Protein AF-X6D6F2-F1 (afdb_monomer_lite)

Foldseek 3Di:
DDPPPPVQDPLNVQLVVLLLVQLVVVCVVPVVFWDWDDDDVDIDIDGDDPVVSSVVSNVCSVVPHD

pLDDT: mean 86.44, std 16.84, range [40.5, 98.06]

Radius of gyration: 13.58 Å; chains: 1; bounding box: 33×29×31 Å

Sequence (66 aa):
MGASEMKARPLEVKAITGVIEELERQAAENPSKLKVRRDGDKIIVDGEIDVDALVMVVVGSMAGGP

Structure (mmCIF, N/CA/C/O backbone):
data_AF-X6D6F2-F1
#
_entry.id   AF-X6D6F2-F1
#
loop_
_atom_site.group_PDB
_atom_site.id
_atom_site.type_symbol
_atom_site.label_atom_id
_atom_site.label_alt_id
_atom_site.label_comp_id
_atom_site.label_asym_id
_atom_site.label_entity_id
_atom_site.label_seq_id
_atom_site.pdbx_PDB_ins_code
_atom_site.Cartn_x
_atom_site.Cartn_y
_atom_site.Cartn_z
_atom_site.occupancy
_atom_site.B_iso_or_equiv
_atom_site.auth_seq_id
_atom_site.auth_comp_id
_atom_site.auth_asym_id
_atom_site.auth_atom_id
_atom_site.pdbx_PDB_model_num
ATOM 1 N N . MET A 1 1 ? 25.849 -23.238 0.016 1.00 40.50 1 MET A N 1
ATOM 2 C CA . MET A 1 1 ? 24.664 -22.354 -0.018 1.00 40.50 1 MET A CA 1
ATOM 3 C C . MET A 1 1 ? 24.920 -21.388 -1.167 1.00 40.50 1 MET A C 1
ATOM 5 O O . MET A 1 1 ? 25.747 -20.514 -1.019 1.00 40.50 1 MET A O 1
ATOM 9 N N . GLY A 1 2 ? 24.594 -21.721 -2.413 1.00 41.53 2 GLY A N 1
ATOM 10 C CA . GLY A 1 2 ? 23.241 -21.812 -2.960 1.00 41.53 2 GLY A CA 1
ATOM 11 C C . GLY A 1 2 ? 23.050 -20.577 -3.844 1.00 41.53 2 GLY A C 1
ATOM 12 O O . GLY A 1 2 ? 22.721 -19.515 -3.338 1.00 41.53 2 GLY A O 1
ATOM 13 N N . ALA A 1 3 ? 23.377 -20.703 -5.131 1.00 46.47 3 ALA A N 1
ATOM 14 C CA . ALA A 1 3 ? 23.394 -19.631 -6.125 1.00 46.47 3 ALA A CA 1
ATOM 15 C C . ALA A 1 3 ? 21.985 -19.064 -6.403 1.00 46.47 3 ALA A C 1
ATOM 17 O O . ALA A 1 3 ? 21.328 -19.451 -7.366 1.00 46.47 3 ALA A O 1
ATOM 18 N N . SER A 1 4 ? 21.492 -18.173 -5.544 1.00 44.53 4 SER A N 1
ATOM 19 C CA . SER A 1 4 ? 20.192 -17.505 -5.717 1.00 44.53 4 SER A CA 1
ATOM 20 C C . SER A 1 4 ? 20.189 -16.054 -5.243 1.00 44.53 4 SER A C 1
ATOM 22 O O . SER A 1 4 ? 19.163 -15.543 -4.813 1.00 44.53 4 SER A O 1
ATOM 24 N N . GLU A 1 5 ? 21.290 -15.328 -5.443 1.00 50.66 5 GLU A N 1
ATOM 25 C CA . GLU A 1 5 ? 21.154 -13.905 -5.776 1.00 50.66 5 GLU A CA 1
ATOM 26 C C . GLU A 1 5 ? 20.675 -13.824 -7.229 1.00 50.66 5 GLU A C 1
ATOM 28 O O . GLU A 1 5 ? 21.409 -13.513 -8.169 1.00 50.66 5 GLU A O 1
ATOM 33 N N . MET A 1 6 ? 19.423 -14.229 -7.432 1.00 50.56 6 MET A N 1
ATOM 34 C CA . MET A 1 6 ? 18.704 -13.991 -8.666 1.00 50.56 6 MET A CA 1
ATOM 35 C C . MET A 1 6 ? 18.632 -12.471 -8.773 1.00 50.56 6 MET A C 1
ATOM 37 O O . MET A 1 6 ? 17.916 -11.842 -8.000 1.00 50.56 6 MET A O 1
ATOM 41 N N . LYS A 1 7 ? 19.451 -11.867 -9.644 1.00 54.47 7 LYS A N 1
ATOM 42 C CA . LYS A 1 7 ? 19.357 -10.442 -9.969 1.00 54.47 7 LYS A CA 1
ATOM 43 C C . LYS A 1 7 ? 17.921 -10.184 -10.409 1.00 54.47 7 LYS A C 1
ATOM 45 O O . LYS A 1 7 ? 17.593 -10.448 -11.565 1.00 54.47 7 LYS A O 1
ATOM 50 N N . ALA A 1 8 ? 17.072 -9.745 -9.482 1.00 59.25 8 ALA A N 1
ATOM 51 C CA . ALA A 1 8 ? 15.703 -9.380 -9.786 1.00 59.25 8 ALA A CA 1
ATOM 52 C C . ALA A 1 8 ? 15.770 -8.395 -10.949 1.00 59.25 8 ALA A C 1
ATOM 54 O O . ALA A 1 8 ? 16.569 -7.447 -10.938 1.00 59.25 8 ALA A O 1
ATOM 55 N N . ARG A 1 9 ? 15.019 -8.680 -12.012 1.00 73.19 9 ARG A N 1
ATOM 56 C CA . ARG A 1 9 ? 15.043 -7.813 -13.189 1.00 73.19 9 ARG A CA 1
ATOM 57 C C . ARG A 1 9 ? 14.586 -6.422 -12.734 1.00 73.19 9 ARG A C 1
ATOM 59 O O . ARG A 1 9 ? 13.714 -6.346 -11.871 1.00 73.19 9 ARG A O 1
ATOM 66 N N . PRO A 1 10 ? 15.114 -5.317 -13.289 1.00 83.75 10 PRO A N 1
ATOM 67 C CA . PRO A 1 10 ? 14.757 -3.966 -12.837 1.00 83.75 10 PRO A CA 1
ATOM 68 C C . PRO A 1 10 ? 13.241 -3.720 -12.741 1.00 83.75 10 PRO A C 1
ATOM 70 O O . PRO A 1 10 ? 12.781 -3.000 -11.864 1.00 83.75 10 PRO A O 1
ATOM 73 N N . LEU A 1 11 ? 12.465 -4.378 -13.607 1.00 86.62 11 LEU A N 1
ATOM 74 C CA . LEU A 1 11 ? 11.005 -4.363 -13.589 1.00 86.62 11 LEU A CA 1
ATOM 75 C C . LEU A 1 11 ? 10.389 -5.076 -12.374 1.00 86.62 11 LEU A C 1
ATOM 77 O O . LEU A 1 11 ? 9.435 -4.575 -11.792 1.00 86.62 11 LEU A O 1
ATOM 81 N N . GLU A 1 12 ? 10.932 -6.230 -11.986 1.00 87.00 12 GLU A N 1
ATOM 82 C CA . GLU A 1 12 ? 10.477 -6.983 -10.810 1.00 87.00 12 GLU A CA 1
ATOM 83 C C . GLU A 1 12 ? 10.751 -6.188 -9.534 1.00 87.00 12 GLU A C 1
ATOM 85 O O . GLU A 1 12 ? 9.879 -6.100 -8.679 1.00 87.00 12 GLU A O 1
ATOM 90 N N . VAL A 1 13 ? 11.916 -5.535 -9.443 1.00 90.06 13 VAL A N 1
ATOM 91 C CA . VAL A 1 13 ? 12.241 -4.640 -8.321 1.00 90.06 13 VAL A CA 1
ATOM 92 C C . VAL A 1 13 ? 11.248 -3.482 -8.249 1.00 90.06 13 VAL A C 1
ATOM 94 O O . VAL A 1 13 ? 10.699 -3.233 -7.183 1.00 90.06 13 VAL A O 1
ATOM 97 N N . LYS A 1 14 ? 10.956 -2.821 -9.379 1.00 90.00 14 LYS A N 1
ATOM 98 C CA . LYS A 1 14 ? 9.958 -1.741 -9.433 1.00 90.00 14 LYS A CA 1
ATOM 99 C C . LYS A 1 14 ? 8.568 -2.204 -8.992 1.00 90.00 14 LYS A C 1
ATOM 101 O O . LYS A 1 14 ? 7.939 -1.526 -8.188 1.00 90.00 14 LYS A O 1
ATOM 106 N N . ALA A 1 15 ? 8.108 -3.355 -9.482 1.00 92.06 15 ALA A N 1
ATOM 107 C CA . ALA A 1 15 ? 6.804 -3.898 -9.110 1.00 92.06 15 ALA A CA 1
ATOM 108 C C . ALA A 1 15 ? 6.740 -4.268 -7.619 1.00 92.06 15 ALA A C 1
ATOM 110 O O . ALA A 1 15 ? 5.748 -3.968 -6.962 1.00 92.06 15 ALA A O 1
ATOM 111 N N . ILE A 1 16 ? 7.802 -4.871 -7.071 1.00 93.19 16 ILE A N 1
ATOM 112 C CA . ILE A 1 16 ? 7.900 -5.170 -5.636 1.00 93.19 16 ILE A CA 1
ATOM 113 C C . ILE A 1 16 ? 7.846 -3.874 -4.826 1.00 93.19 16 ILE A C 1
ATOM 115 O O . ILE A 1 16 ? 7.041 -3.777 -3.906 1.00 93.19 16 ILE A O 1
ATOM 119 N N . THR A 1 17 ? 8.649 -2.867 -5.179 1.00 92.50 17 THR A N 1
ATOM 120 C CA . THR A 1 17 ? 8.639 -1.565 -4.499 1.00 92.50 17 THR A CA 1
ATOM 121 C C . THR A 1 17 ? 7.252 -0.929 -4.534 1.00 92.50 17 THR A C 1
ATOM 123 O O . THR A 1 17 ? 6.743 -0.572 -3.477 1.00 92.50 17 THR A O 1
ATOM 126 N N . GLY A 1 18 ? 6.599 -0.883 -5.699 1.00 94.50 18 GLY A N 1
ATOM 127 C CA . GLY A 1 18 ? 5.255 -0.320 -5.829 1.00 94.50 18 GLY A CA 1
ATOM 128 C C . GLY A 1 18 ? 4.213 -1.051 -4.977 1.00 94.50 18 GLY A C 1
ATOM 129 O O . GLY A 1 18 ? 3.410 -0.410 -4.307 1.00 94.50 18 GLY A O 1
ATOM 130 N N . VAL A 1 19 ? 4.254 -2.388 -4.928 1.00 95.69 19 VAL A N 1
ATOM 131 C CA . VAL A 1 19 ? 3.368 -3.182 -4.055 1.00 95.69 19 VAL A CA 1
ATOM 132 C C . VAL A 1 19 ? 3.569 -2.826 -2.584 1.00 95.69 19 VAL A C 1
ATOM 134 O O . VAL A 1 19 ? 2.595 -2.660 -1.856 1.00 95.69 19 VAL A O 1
ATOM 137 N N . ILE A 1 20 ? 4.821 -2.712 -2.137 1.00 95.56 20 ILE A N 1
ATOM 138 C CA . ILE A 1 20 ? 5.139 -2.394 -0.741 1.00 95.56 20 ILE A CA 1
ATOM 139 C C . ILE A 1 20 ? 4.650 -0.988 -0.389 1.00 95.56 20 ILE A C 1
ATOM 141 O O . ILE A 1 20 ? 3.972 -0.815 0.622 1.00 95.56 20 ILE A O 1
ATOM 145 N N . GLU A 1 21 ? 4.966 -0.005 -1.230 1.00 95.44 21 GLU A N 1
ATOM 146 C CA . GLU A 1 21 ? 4.575 1.392 -1.027 1.00 95.44 21 GLU A CA 1
ATOM 147 C C . GLU A 1 21 ? 3.054 1.559 -1.008 1.00 95.44 21 GLU A C 1
ATOM 149 O O . GLU A 1 21 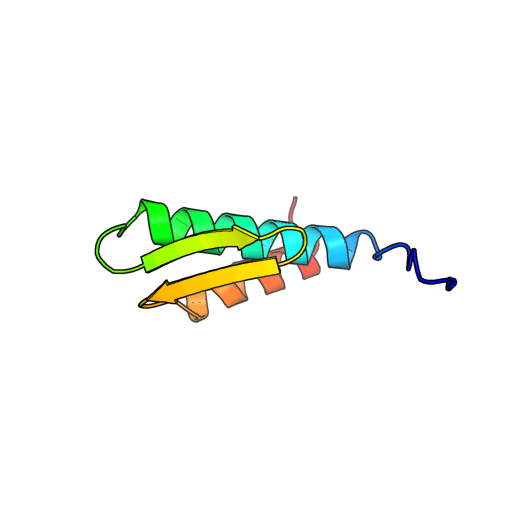? 2.526 2.294 -0.177 1.00 95.44 21 GLU A O 1
ATOM 154 N N . GLU A 1 22 ? 2.334 0.836 -1.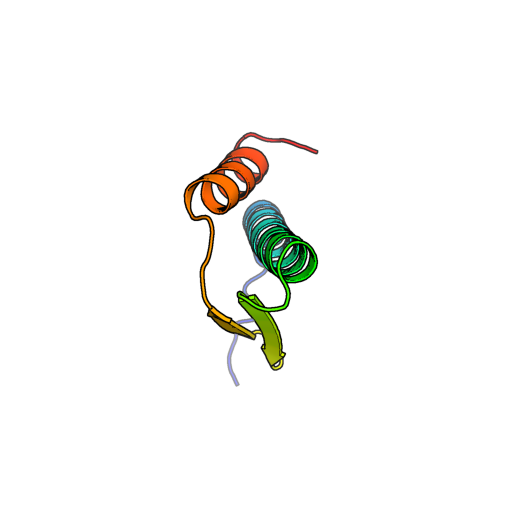864 1.00 97.69 22 GLU A N 1
ATOM 155 C CA . GLU A 1 22 ? 0.875 0.895 -1.919 1.00 97.69 22 GLU A CA 1
ATOM 156 C C . GLU A 1 22 ? 0.215 0.260 -0.690 1.00 97.69 22 GLU A C 1
ATOM 158 O O . GLU A 1 22 ? -0.714 0.831 -0.120 1.00 97.69 22 GLU A O 1
ATOM 163 N N . LEU A 1 23 ? 0.725 -0.880 -0.216 1.00 97.62 23 LEU A N 1
ATOM 164 C CA . LEU A 1 23 ? 0.258 -1.486 1.033 1.00 97.62 23 LEU A CA 1
ATOM 165 C C . LEU A 1 23 ? 0.516 -0.561 2.233 1.00 97.62 23 LEU A C 1
ATOM 167 O O . LEU A 1 23 ? -0.351 -0.401 3.094 1.00 97.62 23 LEU A O 1
ATOM 171 N N . GLU A 1 24 ? 1.689 0.075 2.289 1.00 96.38 24 GLU A N 1
ATOM 172 C CA . GLU A 1 24 ? 2.031 1.055 3.325 1.00 96.38 24 GLU A CA 1
ATOM 173 C C . GLU A 1 24 ? 1.141 2.309 3.236 1.00 96.38 24 GLU A C 1
ATOM 175 O O . GLU A 1 24 ? 0.676 2.795 4.271 1.00 96.38 24 GLU A O 1
ATOM 180 N N . ARG A 1 25 ? 0.823 2.789 2.024 1.00 97.50 25 ARG A N 1
ATOM 181 C CA . ARG A 1 25 ? -0.114 3.901 1.793 1.00 97.50 25 ARG A CA 1
ATOM 182 C C . ARG A 1 25 ? -1.513 3.565 2.302 1.00 97.50 25 ARG A C 1
ATOM 184 O O . ARG A 1 25 ? -2.062 4.333 3.089 1.00 97.50 25 ARG A O 1
ATOM 191 N N . GLN A 1 26 ? -2.074 2.418 1.915 1.00 98.06 26 GLN A N 1
ATOM 192 C CA . GLN A 1 26 ? -3.405 1.998 2.373 1.00 98.06 26 GLN A CA 1
ATOM 193 C C . GLN A 1 26 ? -3.453 1.836 3.901 1.00 98.06 26 GLN A C 1
ATOM 195 O O . GLN A 1 26 ? -4.418 2.252 4.547 1.00 98.06 26 GLN A O 1
ATOM 200 N N . ALA A 1 27 ? -2.392 1.288 4.503 1.00 97.81 27 ALA A N 1
ATOM 201 C CA . ALA A 1 27 ? -2.289 1.167 5.955 1.00 97.81 27 ALA A CA 1
ATOM 202 C C . ALA A 1 27 ? -2.226 2.538 6.646 1.00 97.81 27 ALA A C 1
ATOM 204 O O . ALA A 1 27 ? -2.799 2.712 7.720 1.00 97.81 27 ALA A O 1
ATOM 205 N N . ALA A 1 28 ? -1.564 3.522 6.031 1.00 97.12 28 ALA A N 1
ATOM 206 C CA . ALA A 1 28 ? -1.516 4.892 6.535 1.00 97.12 28 ALA A CA 1
ATOM 207 C C . ALA A 1 28 ? -2.864 5.623 6.407 1.00 97.12 28 ALA A C 1
ATOM 209 O O . ALA A 1 28 ? -3.207 6.421 7.279 1.00 97.12 28 ALA A O 1
ATOM 210 N N . GLU A 1 29 ? -3.644 5.341 5.361 1.00 97.75 29 GLU A N 1
ATOM 211 C CA . GLU A 1 29 ? -4.976 5.927 5.161 1.00 97.75 29 GLU A CA 1
ATOM 212 C C . GLU A 1 29 ? -6.010 5.395 6.149 1.00 97.75 29 GLU A C 1
ATOM 214 O O . GLU A 1 29 ? -6.865 6.151 6.618 1.00 97.75 29 GLU A O 1
ATOM 219 N N . ASN A 1 30 ? -5.932 4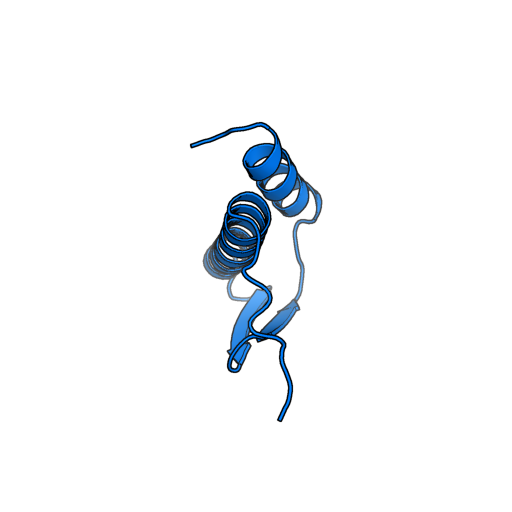.108 6.501 1.00 95.06 30 ASN A N 1
ATOM 220 C CA . ASN A 1 30 ? -6.824 3.526 7.494 1.00 95.06 30 ASN A CA 1
ATOM 221 C C . ASN A 1 30 ? -6.116 2.552 8.455 1.00 95.06 30 ASN A C 1
ATOM 223 O O . ASN A 1 30 ? -6.345 1.339 8.405 1.00 95.06 30 ASN A O 1
ATOM 227 N N . PRO A 1 31 ? -5.332 3.070 9.420 1.00 93.81 31 PRO A N 1
ATOM 228 C CA . PRO A 1 31 ? -4.530 2.245 10.331 1.00 93.81 31 PRO A CA 1
ATOM 229 C C . PRO A 1 31 ? -5.368 1.405 11.305 1.00 93.81 31 PRO A C 1
ATOM 231 O O . PRO A 1 31 ? -4.852 0.504 11.969 1.00 93.81 31 PRO A O 1
ATOM 234 N N . SER A 1 32 ? -6.669 1.698 11.419 1.00 96.69 32 SER A N 1
ATOM 235 C CA . SER A 1 32 ? -7.607 0.885 12.199 1.00 96.69 32 SER A CA 1
ATOM 236 C C . SER A 1 32 ? -8.042 -0.390 11.471 1.00 96.69 32 SER A C 1
ATOM 238 O O . SER A 1 32 ? -8.407 -1.365 12.126 1.00 96.69 32 SER A O 1
ATOM 240 N N . LYS A 1 33 ? -7.982 -0.387 10.134 1.00 96.94 33 LYS A N 1
ATOM 241 C CA . LYS A 1 33 ? -8.453 -1.469 9.266 1.00 96.94 33 LYS A CA 1
ATOM 242 C C . LYS A 1 33 ? -7.347 -2.285 8.618 1.00 96.94 33 LYS A C 1
ATOM 244 O O . LYS A 1 33 ? -7.622 -3.404 8.197 1.00 96.94 33 LYS A O 1
ATOM 249 N N . LEU A 1 34 ? -6.142 -1.731 8.516 1.00 98.06 34 LEU A N 1
ATOM 250 C CA . LEU A 1 34 ? -5.014 -2.376 7.864 1.00 98.06 34 LEU A CA 1
ATOM 251 C C . LEU A 1 34 ? -3.724 -2.106 8.634 1.00 98.06 34 LEU A C 1
ATOM 253 O O . LEU A 1 34 ? -3.394 -0.966 8.961 1.00 98.06 34 LEU A O 1
ATOM 257 N N . LYS A 1 35 ? -2.978 -3.175 8.908 1.00 97.75 35 LYS A N 1
ATOM 258 C CA . LYS A 1 35 ? -1.642 -3.128 9.500 1.00 97.75 35 LYS A CA 1
ATOM 259 C C . LYS A 1 35 ? -0.661 -3.843 8.589 1.00 97.75 35 LYS A C 1
ATOM 261 O O . LYS A 1 35 ? -0.858 -5.003 8.235 1.00 97.75 35 LYS A O 1
ATOM 266 N N . VAL A 1 36 ? 0.430 -3.157 8.277 1.00 97.25 36 VAL A N 1
ATOM 267 C CA . VAL A 1 36 ? 1.513 -3.671 7.438 1.00 97.25 36 VAL A CA 1
ATOM 268 C C . VAL A 1 36 ? 2.804 -3.634 8.244 1.00 97.25 36 VAL A C 1
ATOM 270 O O . VAL A 1 36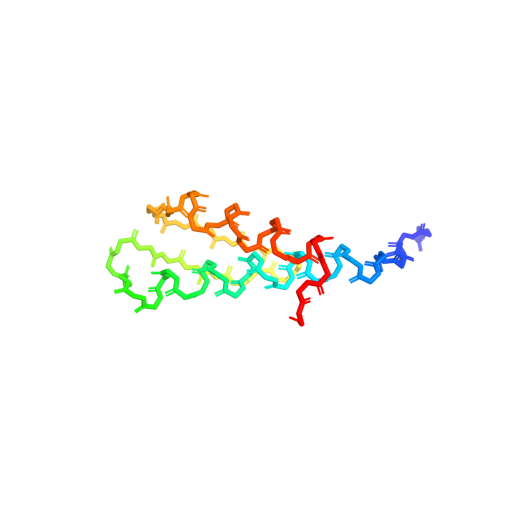 ? 3.114 -2.636 8.895 1.00 97.25 36 VAL A O 1
ATOM 273 N N . ARG A 1 37 ? 3.541 -4.747 8.260 1.00 96.25 37 ARG A N 1
ATOM 274 C CA . ARG A 1 37 ? 4.830 -4.870 8.957 1.00 96.25 37 ARG A CA 1
ATOM 275 C C . ARG A 1 37 ? 5.837 -5.598 8.084 1.00 96.25 37 ARG A C 1
ATOM 277 O O . ARG A 1 37 ? 5.500 -6.610 7.475 1.00 96.25 37 ARG A O 1
ATOM 284 N N . ARG A 1 38 ? 7.080 -5.120 8.079 1.00 92.56 38 ARG A N 1
ATOM 285 C CA . ARG A 1 38 ? 8.202 -5.803 7.425 1.00 92.56 38 ARG A CA 1
ATOM 286 C C . ARG A 1 38 ? 8.797 -6.857 8.358 1.00 92.56 38 ARG A C 1
ATOM 288 O O . ARG A 1 38 ? 8.974 -6.595 9.547 1.00 92.56 38 ARG A O 1
ATOM 295 N N . ASP A 1 39 ? 9.104 -8.023 7.805 1.00 92.38 39 ASP A N 1
ATOM 296 C CA . ASP A 1 39 ? 9.760 -9.149 8.472 1.00 92.38 39 ASP A CA 1
ATOM 297 C C . ASP A 1 39 ? 10.849 -9.711 7.544 1.00 92.38 39 ASP A C 1
ATOM 299 O O . ASP A 1 39 ? 10.611 -10.602 6.724 1.00 92.38 39 ASP A O 1
ATOM 303 N N . GLY A 1 40 ? 12.036 -9.100 7.601 1.00 89.56 40 GLY A N 1
ATOM 304 C CA . GLY A 1 40 ? 13.108 -9.349 6.635 1.00 89.56 40 GLY A CA 1
ATOM 305 C C . GLY A 1 40 ? 12.661 -9.024 5.207 1.00 89.56 40 GLY A C 1
ATOM 306 O O . GLY A 1 40 ? 12.170 -7.928 4.944 1.00 89.56 40 GLY A O 1
ATOM 307 N N . ASP A 1 41 ? 12.787 -10.000 4.307 1.00 86.00 41 ASP A N 1
ATOM 308 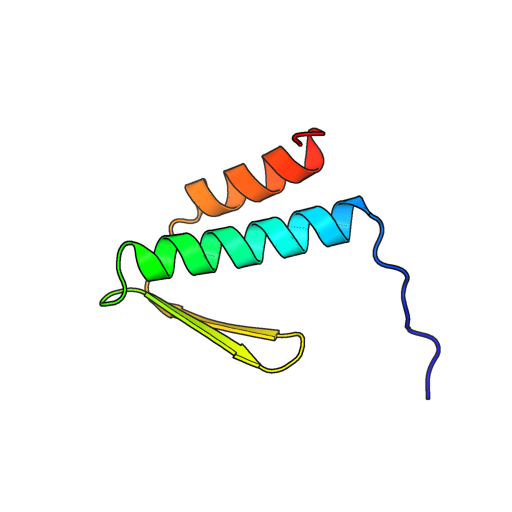C CA . ASP A 1 41 ? 12.376 -9.892 2.898 1.00 86.00 41 ASP A CA 1
ATOM 309 C C . ASP A 1 41 ? 10.869 -10.133 2.679 1.00 86.00 41 ASP A C 1
ATOM 311 O O . ASP A 1 41 ? 10.404 -10.257 1.545 1.00 86.00 41 ASP A O 1
ATOM 315 N N . LYS A 1 42 ? 10.089 -10.257 3.758 1.00 92.44 42 LYS A N 1
ATOM 316 C CA . LYS A 1 42 ? 8.645 -10.504 3.713 1.00 92.44 42 LYS A CA 1
ATOM 317 C C . LYS A 1 42 ? 7.870 -9.334 4.298 1.00 92.44 42 LYS A C 1
ATOM 319 O O . LYS A 1 42 ? 8.373 -8.560 5.111 1.00 92.44 42 LYS A O 1
ATOM 324 N N . ILE A 1 43 ? 6.598 -9.259 3.922 1.00 94.81 43 ILE A N 1
ATOM 325 C CA . ILE A 1 43 ? 5.631 -8.350 4.529 1.00 94.81 43 ILE A CA 1
ATOM 326 C C . ILE A 1 43 ? 4.485 -9.158 5.123 1.00 94.81 43 ILE A C 1
ATOM 328 O O . ILE A 1 43 ? 3.957 -10.076 4.497 1.00 94.81 43 ILE A O 1
ATOM 332 N N . ILE A 1 44 ? 4.112 -8.799 6.346 1.00 97.25 44 ILE A N 1
ATOM 333 C CA . ILE A 1 44 ? 2.930 -9.293 7.039 1.00 97.25 44 ILE A CA 1
ATOM 334 C C . ILE A 1 44 ? 1.838 -8.241 6.874 1.00 97.25 44 ILE A C 1
ATOM 336 O O . ILE A 1 44 ? 2.026 -7.088 7.273 1.00 97.25 44 ILE A O 1
ATOM 340 N N . VAL A 1 45 ? 0.704 -8.659 6.316 1.00 97.06 45 VAL A N 1
ATOM 341 C CA . VAL A 1 45 ? -0.475 -7.819 6.099 1.00 97.06 45 VAL A CA 1
ATOM 342 C C . VAL A 1 45 ? -1.641 -8.389 6.898 1.00 97.06 45 VAL A C 1
ATOM 344 O O . VAL A 1 45 ? -1.945 -9.575 6.787 1.00 97.06 45 VAL A O 1
ATOM 347 N N . ASP A 1 46 ? -2.259 -7.551 7.724 1.00 97.69 46 ASP A N 1
ATOM 348 C CA . ASP A 1 46 ? -3.402 -7.900 8.568 1.00 97.69 46 ASP A CA 1
ATOM 349 C C . ASP A 1 46 ? -4.479 -6.825 8.408 1.00 97.69 46 ASP A C 1
ATOM 351 O O . ASP A 1 46 ? -4.311 -5.698 8.889 1.00 97.69 46 ASP A O 1
ATOM 355 N N . GLY A 1 47 ? -5.540 -7.156 7.670 1.00 97.19 47 GLY A N 1
ATOM 356 C CA . GLY A 1 47 ? -6.646 -6.242 7.412 1.00 97.19 47 GLY A CA 1
ATOM 357 C C . GLY A 1 47 ? -7.173 -6.239 5.980 1.00 97.19 47 GLY A C 1
ATOM 358 O O . GLY A 1 47 ? -6.859 -7.112 5.171 1.00 97.19 47 GLY A O 1
ATOM 359 N N . GLU A 1 48 ? -8.003 -5.238 5.691 1.00 97.94 48 GLU A N 1
ATOM 360 C CA . GLU A 1 48 ? -8.617 -5.012 4.377 1.00 97.94 48 GLU A CA 1
ATOM 361 C C . GLU A 1 48 ? -7.616 -4.360 3.411 1.00 97.94 48 GLU A C 1
ATOM 363 O O . GLU A 1 48 ? -6.943 -3.400 3.778 1.00 97.94 48 GLU A O 1
ATOM 368 N N . ILE A 1 49 ? -7.553 -4.856 2.173 1.00 97.56 49 ILE A N 1
ATOM 369 C CA . ILE A 1 49 ? -6.728 -4.303 1.090 1.00 97.56 49 ILE A CA 1
ATOM 370 C C . ILE A 1 49 ?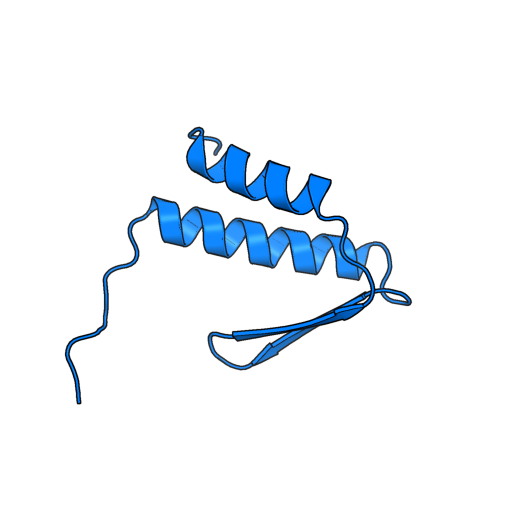 -7.658 -3.910 -0.057 1.00 97.56 49 ILE A C 1
ATOM 372 O O . ILE A 1 49 ? -8.491 -4.714 -0.481 1.00 97.56 49 ILE A O 1
ATOM 376 N N . ASP A 1 50 ? -7.483 -2.705 -0.589 1.00 97.69 50 ASP A N 1
ATOM 377 C CA . ASP A 1 50 ? -8.040 -2.320 -1.882 1.00 97.69 50 ASP A CA 1
ATOM 378 C C . ASP A 1 50 ? -7.194 -2.958 -2.993 1.00 97.69 50 ASP A C 1
ATOM 380 O O . ASP A 1 50 ? -6.080 -2.523 -3.308 1.00 97.69 50 ASP A O 1
ATOM 384 N N . VAL A 1 51 ? -7.716 -4.054 -3.543 1.00 97.50 51 VAL A N 1
ATOM 385 C CA . VAL A 1 51 ? -7.036 -4.849 -4.571 1.00 97.50 51 VAL A CA 1
ATOM 386 C C . VAL A 1 51 ? -6.979 -4.107 -5.905 1.00 97.50 51 VAL A C 1
ATOM 388 O O . VAL A 1 51 ? -5.996 -4.260 -6.630 1.00 97.50 51 VAL A O 1
ATOM 391 N N . ASP A 1 52 ? -7.977 -3.284 -6.226 1.00 97.56 52 ASP A N 1
ATOM 392 C CA . ASP A 1 52 ? -8.012 -2.550 -7.491 1.00 97.56 52 ASP A CA 1
ATOM 393 C C . ASP A 1 52 ? -6.901 -1.494 -7.517 1.00 97.56 52 ASP A C 1
ATOM 395 O O . ASP A 1 52 ? -6.130 -1.423 -8.480 1.00 97.56 52 ASP A O 1
ATOM 399 N N . ALA A 1 53 ? -6.743 -0.745 -6.420 1.00 96.06 53 ALA A N 1
ATOM 400 C CA . ALA A 1 53 ? -5.644 0.205 -6.252 1.00 96.06 53 ALA A CA 1
ATOM 401 C C . ALA A 1 53 ? -4.270 -0.488 -6.318 1.00 96.06 53 ALA A C 1
ATOM 403 O O . ALA A 1 53 ? -3.365 -0.025 -7.019 1.00 96.06 53 ALA A O 1
ATOM 404 N N . LEU A 1 54 ? -4.131 -1.649 -5.668 1.00 96.69 54 LEU A N 1
ATOM 405 C CA . LEU A 1 54 ? -2.892 -2.427 -5.691 1.00 96.69 54 LEU A CA 1
ATOM 406 C C . LEU A 1 54 ? -2.521 -2.900 -7.104 1.00 96.69 54 LEU A C 1
ATOM 408 O O . LEU A 1 54 ? -1.366 -2.786 -7.524 1.00 96.69 54 LEU A O 1
ATOM 412 N N . VAL A 1 55 ? -3.495 -3.404 -7.865 1.00 95.56 55 VAL A N 1
ATOM 413 C CA . VAL A 1 55 ? -3.275 -3.851 -9.247 1.00 95.56 55 VAL A CA 1
ATOM 414 C C . VAL A 1 55 ? -2.908 -2.678 -10.157 1.00 95.56 55 VAL A C 1
ATOM 416 O O . VAL A 1 55 ? -2.032 -2.838 -11.010 1.00 95.56 55 VAL A O 1
ATOM 419 N N . MET A 1 56 ? -3.505 -1.495 -9.972 1.00 93.88 56 MET A N 1
ATOM 420 C CA . MET A 1 56 ? -3.145 -0.302 -10.751 1.00 93.88 56 MET A CA 1
ATOM 421 C C . MET A 1 56 ? -1.663 0.058 -10.613 1.00 93.88 56 MET A C 1
ATOM 423 O O . MET A 1 56 ? -1.018 0.363 -11.619 1.00 93.88 56 MET A O 1
ATOM 427 N N . VAL A 1 57 ? -1.104 -0.034 -9.404 1.00 94.31 57 VAL A N 1
ATOM 428 C CA . VAL A 1 57 ? 0.322 0.229 -9.165 1.00 94.31 57 VAL A CA 1
ATOM 429 C C . VAL A 1 57 ? 1.198 -0.792 -9.890 1.00 94.31 57 VAL A C 1
ATOM 431 O O . VAL A 1 57 ? 2.114 -0.407 -10.617 1.00 94.31 57 VAL A O 1
ATOM 434 N N . VAL A 1 58 ? 0.874 -2.085 -9.784 1.00 92.38 58 VAL A N 1
ATOM 435 C CA . VAL A 1 58 ? 1.620 -3.160 -10.466 1.00 92.38 58 VAL A CA 1
ATOM 436 C C . VAL A 1 58 ? 1.602 -2.978 -11.985 1.00 92.38 58 VAL A C 1
ATOM 438 O O . VAL A 1 58 ? 2.644 -3.057 -12.640 1.00 92.38 58 VAL A O 1
ATOM 441 N N . VAL A 1 59 ? 0.429 -2.707 -12.562 1.00 91.44 59 VAL A N 1
ATOM 442 C CA . VAL A 1 59 ? 0.286 -2.463 -14.003 1.00 91.44 59 VAL A CA 1
ATOM 443 C C . VAL A 1 59 ? 1.056 -1.206 -14.419 1.00 91.44 59 VAL A C 1
ATOM 445 O O . VAL A 1 59 ? 1.760 -1.240 -15.429 1.00 91.44 59 VAL A O 1
ATOM 448 N N . GLY A 1 60 ? 1.001 -0.130 -13.628 1.00 88.69 60 GLY A N 1
ATOM 449 C CA . GLY A 1 60 ? 1.751 1.105 -13.867 1.00 88.69 60 GLY A CA 1
ATOM 450 C C . GLY A 1 60 ? 3.269 0.899 -13.878 1.00 88.69 60 GLY A C 1
ATOM 451 O O . GLY A 1 60 ? 3.950 1.382 -14.787 1.00 88.69 60 GLY A O 1
ATOM 452 N N . SER A 1 61 ? 3.797 0.107 -12.937 1.00 85.75 61 SER A N 1
ATOM 453 C CA . SER A 1 61 ? 5.221 -0.249 -12.895 1.00 85.75 61 SER A CA 1
ATOM 454 C C . SER A 1 61 ? 5.667 -1.029 -14.137 1.00 85.75 61 SER A C 1
ATOM 456 O O . SER A 1 61 ? 6.791 -0.847 -14.605 1.00 85.75 61 SER A O 1
ATOM 458 N N . MET A 1 62 ? 4.795 -1.877 -14.697 1.00 82.81 62 MET A N 1
ATOM 459 C CA . MET A 1 62 ? 5.084 -2.662 -15.905 1.00 82.81 62 MET A CA 1
ATOM 460 C C . MET A 1 62 ? 4.926 -1.873 -17.207 1.00 82.81 62 MET A C 1
ATOM 462 O O . MET A 1 62 ? 5.636 -2.143 -18.175 1.00 82.81 62 MET A O 1
ATOM 466 N N . ALA A 1 63 ? 4.027 -0.890 -17.235 1.00 81.62 63 ALA A N 1
ATOM 467 C CA . ALA A 1 63 ? 3.747 -0.065 -18.408 1.00 81.62 63 ALA A CA 1
ATOM 468 C C . ALA A 1 63 ? 4.843 0.978 -18.716 1.00 81.62 63 ALA A C 1
ATOM 470 O O . ALA A 1 63 ? 4.739 1.697 -19.707 1.00 81.62 63 ALA A O 1
ATOM 471 N N . GLY A 1 64 ? 5.901 1.058 -17.898 1.00 64.62 64 GLY A N 1
ATOM 472 C CA . GLY A 1 64 ? 6.982 2.035 -18.058 1.00 64.62 64 GLY A CA 1
ATOM 473 C C . GLY A 1 64 ? 6.718 3.373 -17.366 1.00 64.62 64 GLY A C 1
ATOM 474 O O . GLY A 1 64 ? 7.327 4.374 -17.741 1.00 64.62 64 GLY A O 1
ATOM 475 N N . GLY A 1 65 ? 5.826 3.403 -16.370 1.00 57.97 65 GLY A N 1
ATOM 476 C CA . GLY A 1 65 ? 5.661 4.568 -15.503 1.00 57.97 65 GLY A CA 1
ATOM 477 C C . GLY A 1 65 ? 6.954 4.893 -14.728 1.00 57.97 65 GLY A C 1
ATOM 478 O O . GLY A 1 65 ? 7.733 3.965 -14.468 1.00 57.97 65 GLY A O 1
ATOM 479 N N . PRO A 1 66 ? 7.207 6.182 -14.407 1.00 49.09 66 PRO A N 1
ATOM 480 C CA . PRO A 1 66 ? 8.375 6.632 -13.642 1.00 49.09 66 PRO A CA 1
ATOM 481 C C . PRO A 1 66 ? 8.643 5.772 -12.402 1.00 49.09 66 PRO A C 1
ATOM 483 O O . PRO A 1 66 ? 7.699 5.612 -11.601 1.00 49.09 66 PRO A O 1
#

Secondary structure (DSSP, 8-state):
---------HHHHHHHHHHHHHHHHHHHH-TTTEEEEEETTEEEEEE---HHHHHHHHHHHHTT--